Protein AF-A0A3N1A2J4-F1 (afdb_monomer)

pLDDT: mean 78.44, std 17.6, range [39.41, 95.12]

Foldseek 3Di:
DPPDDQQQKKFKAFPVRHTAWIWGFHDDDPQKTKTFIGGDPNVVVVVVLLVQLVVVVVVCVVHNPVCSNVVSQVVSVNTIWIAGSVGDTFPDKDWHDDPRMIMIGGDNDDDPPPDPPPPDPDDDPDDDDDDDDDDD

Solvent-accessible surface area (backbone atoms only — not comparable to full-atom values): 8233 Å² total; per-residue (Å²): 135,83,73,84,57,83,70,42,52,29,39,34,20,32,90,88,66,48,72,22,29,41,32,43,32,74,51,70,60,89,79,35,37,31,22,43,43,48,70,38,83,72,28,63,84,49,50,63,52,40,52,49,24,52,52,30,46,62,45,43,78,77,40,89,63,87,57,53,35,60,52,30,47,50,51,50,59,76,53,43,42,47,27,44,73,90,69,47,73,55,75,26,70,52,78,45,54,59,94,52,39,30,40,33,34,70,38,92,56,69,75,77,74,79,70,91,71,87,74,86,86,80,80,81,91,72,94,81,80,87,86,90,87,79,91,135

Structure (mmCIF, N/CA/C/O backbone):
data_AF-A0A3N1A2J4-F1
#
_entry.id   AF-A0A3N1A2J4-F1
#
loop_
_atom_site.group_PDB
_atom_site.id
_atom_site.type_symbol
_atom_site.label_atom_id
_atom_site.label_alt_id
_atom_site.label_comp_id
_atom_site.label_asym_id
_atom_site.label_entity_id
_atom_site.label_seq_id
_atom_site.pdbx_PDB_ins_code
_atom_site.Cartn_x
_atom_site.Cartn_y
_atom_site.Cartn_z
_atom_site.occupancy
_atom_site.B_iso_or_equiv
_atom_site.auth_seq_id
_atom_site.auth_comp_id
_atom_site.auth_asym_id
_atom_site.auth_atom_id
_atom_site.pdbx_PDB_model_num
ATOM 1 N N . MET A 1 1 ? 11.654 4.233 21.638 1.00 39.41 1 MET A N 1
ATOM 2 C CA . MET A 1 1 ? 11.732 3.063 20.743 1.00 39.41 1 MET A CA 1
ATOM 3 C C . MET A 1 1 ? 10.458 2.258 20.935 1.00 39.41 1 MET A C 1
ATOM 5 O O . MET A 1 1 ? 10.396 1.422 21.831 1.00 39.41 1 MET A O 1
ATOM 9 N N . GLY A 1 2 ? 9.394 2.625 20.217 1.00 44.62 2 GLY A N 1
ATOM 10 C CA . GLY A 1 2 ? 8.149 1.860 20.222 1.00 44.62 2 GLY A CA 1
ATOM 11 C C . GLY A 1 2 ? 8.398 0.574 19.452 1.00 44.62 2 GLY A C 1
ATOM 12 O O . GLY A 1 2 ? 8.665 0.628 18.259 1.00 44.62 2 GLY A O 1
ATOM 13 N N . GLY A 1 3 ? 8.421 -0.560 20.152 1.00 49.84 3 GLY A N 1
ATOM 14 C CA . GLY A 1 3 ? 8.538 -1.858 19.502 1.00 49.84 3 GLY A CA 1
ATOM 15 C C . GLY A 1 3 ? 7.354 -2.058 18.565 1.00 49.84 3 GLY A C 1
ATOM 16 O O . GLY A 1 3 ? 6.213 -1.803 18.957 1.00 49.84 3 GLY A O 1
ATOM 17 N N . ILE A 1 4 ? 7.647 -2.495 17.344 1.00 53.88 4 ILE A N 1
ATOM 18 C CA . ILE A 1 4 ? 6.671 -2.939 16.354 1.00 53.88 4 ILE A CA 1
ATOM 19 C C . ILE A 1 4 ? 5.734 -3.922 17.067 1.00 53.88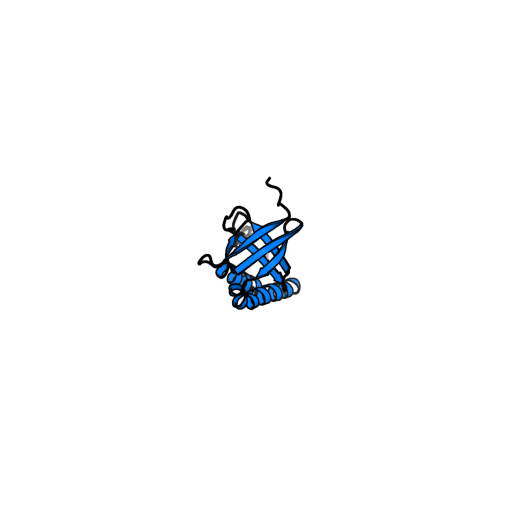 4 ILE A C 1
ATOM 21 O O . ILE A 1 4 ? 6.173 -4.969 17.552 1.00 53.88 4 ILE A O 1
ATOM 25 N N . LYS A 1 5 ? 4.465 -3.552 17.256 1.00 56.22 5 LYS A N 1
ATOM 26 C CA . LYS A 1 5 ? 3.504 -4.453 17.894 1.00 56.22 5 LYS A CA 1
ATOM 27 C C . LYS A 1 5 ? 3.085 -5.470 16.841 1.00 56.22 5 LYS A C 1
ATOM 29 O O . LYS A 1 5 ? 2.360 -5.123 15.919 1.00 56.22 5 LYS A O 1
ATOM 34 N N . PHE A 1 6 ? 3.532 -6.713 16.973 1.00 53.53 6 PHE A N 1
ATOM 35 C CA . PHE A 1 6 ? 2.976 -7.825 16.202 1.00 53.53 6 PHE A CA 1
ATOM 36 C C . PHE A 1 6 ? 1.443 -7.844 16.371 1.00 53.53 6 PHE A C 1
ATOM 38 O O . PHE A 1 6 ? 0.951 -7.728 17.498 1.00 53.53 6 PHE A O 1
ATOM 45 N N . GLY A 1 7 ? 0.698 -7.919 15.262 1.00 58.72 7 GLY A N 1
ATOM 46 C CA . GLY A 1 7 ? -0.758 -7.720 15.232 1.00 58.72 7 GLY A CA 1
ATOM 47 C C . GLY A 1 7 ? -1.226 -6.264 15.098 1.00 58.72 7 GLY A C 1
ATOM 48 O O . GLY A 1 7 ? -2.409 -5.992 15.290 1.00 58.72 7 GLY A O 1
ATOM 49 N N . ALA A 1 8 ? -0.328 -5.321 14.802 1.00 76.38 8 ALA A N 1
ATOM 50 C CA . ALA A 1 8 ? -0.709 -3.984 14.370 1.00 76.38 8 ALA A CA 1
ATOM 51 C C . ALA A 1 8 ? -1.260 -4.032 12.937 1.00 76.38 8 ALA A C 1
ATOM 53 O O . ALA A 1 8 ? -0.635 -4.608 12.045 1.00 76.38 8 ALA A O 1
ATOM 54 N N . SER A 1 9 ? -2.426 -3.427 12.734 1.00 85.94 9 SER A N 1
ATOM 55 C CA . SER A 1 9 ? -3.061 -3.305 11.424 1.00 85.94 9 SER A CA 1
ATOM 56 C C . SER A 1 9 ? -2.679 -1.960 10.824 1.00 85.94 9 SER A C 1
ATOM 58 O O . SER A 1 9 ? -2.879 -0.925 11.458 1.00 85.94 9 SER A O 1
ATOM 60 N N . TRP A 1 10 ? -2.115 -1.989 9.626 1.00 92.88 10 TRP A N 1
ATOM 61 C CA . TRP A 1 10 ? -1.886 -0.803 8.810 1.00 92.88 10 TRP A CA 1
ATOM 62 C C . TRP A 1 10 ? -3.009 -0.691 7.786 1.00 92.88 10 TRP A C 1
ATOM 64 O O . TRP A 1 10 ? -3.618 -1.699 7.424 1.00 92.88 10 TRP A O 1
ATOM 74 N N . SER A 1 11 ? -3.274 0.516 7.300 1.00 93.88 11 SER A N 1
ATOM 75 C CA . SER A 1 11 ? -4.329 0.733 6.308 1.00 93.88 11 SER A CA 1
ATOM 76 C C . SER A 1 11 ? -3.771 1.408 5.067 1.00 93.88 11 SER A C 1
ATOM 78 O O . SER A 1 11 ? -2.985 2.348 5.147 1.00 93.88 11 SER A O 1
ATOM 80 N N . LEU A 1 12 ? -4.196 0.920 3.909 1.00 94.12 12 LEU A N 1
ATOM 81 C CA . LEU A 1 12 ? -3.907 1.509 2.615 1.00 94.12 12 LEU A CA 1
ATOM 82 C C . LEU A 1 12 ? -5.138 2.284 2.160 1.00 94.12 12 LEU A C 1
ATOM 84 O O . LEU A 1 12 ? -6.212 1.699 2.005 1.00 94.12 12 LEU A O 1
ATOM 88 N N . CYS A 1 13 ? -4.983 3.580 1.929 1.00 94.81 13 CYS A N 1
ATOM 89 C CA . CYS A 1 13 ? -6.053 4.460 1.474 1.00 94.81 13 CYS A CA 1
ATOM 90 C C . CYS A 1 13 ? -5.694 5.097 0.131 1.00 94.81 13 CYS A C 1
ATOM 92 O O . CYS A 1 13 ? -4.521 5.163 -0.222 1.00 94.81 13 CYS A O 1
ATOM 94 N N . ASP A 1 14 ? -6.677 5.586 -0.620 1.00 93.00 14 ASP A N 1
ATOM 95 C CA . ASP A 1 14 ? -6.399 6.544 -1.694 1.00 93.00 14 ASP A CA 1
ATOM 96 C C . ASP A 1 14 ? -6.196 7.966 -1.129 1.00 93.00 14 ASP A C 1
ATOM 98 O O . ASP A 1 14 ? -6.321 8.214 0.076 1.00 93.00 14 ASP A O 1
ATOM 102 N N . HIS A 1 15 ? -5.889 8.924 -2.006 1.00 88.81 15 HIS A N 1
ATOM 103 C CA . HIS A 1 15 ? -5.726 10.331 -1.626 1.00 88.81 15 HIS A CA 1
ATOM 104 C C . HIS A 1 15 ? -7.033 11.024 -1.199 1.00 88.81 15 HIS A C 1
ATOM 106 O O . HIS A 1 15 ? -6.980 12.083 -0.571 1.00 88.81 15 HIS A O 1
ATOM 112 N N . ASP A 1 16 ? -8.190 10.435 -1.502 1.00 90.31 16 ASP A N 1
ATOM 113 C CA . ASP A 1 16 ? -9.508 10.883 -1.051 1.00 90.31 16 ASP A CA 1
ATOM 114 C C . ASP A 1 16 ? -9.890 10.273 0.320 1.00 90.31 16 ASP A C 1
ATOM 116 O O . ASP A 1 16 ? -10.909 10.645 0.911 1.00 90.31 16 ASP A O 1
ATOM 120 N N . GLY A 1 17 ? -9.059 9.374 0.865 1.00 89.56 17 GLY A N 1
ATOM 121 C CA . GLY A 1 17 ? -9.248 8.704 2.152 1.00 89.56 17 GLY A CA 1
ATOM 122 C C . GLY A 1 17 ? -10.107 7.435 2.095 1.00 89.56 17 GLY A C 1
ATOM 123 O O . GLY A 1 17 ? -10.574 6.966 3.135 1.00 89.56 17 GLY A O 1
ATOM 124 N N . VAL A 1 18 ? -10.350 6.874 0.909 1.00 93.44 18 VAL A N 1
ATOM 125 C CA . VAL A 1 18 ? -11.080 5.612 0.730 1.00 93.44 18 VAL A CA 1
ATOM 126 C C . VAL A 1 18 ? -10.173 4.438 1.075 1.00 93.44 18 VAL A C 1
ATOM 128 O O . VAL A 1 18 ? -9.079 4.316 0.534 1.00 93.44 18 VAL A O 1
ATOM 131 N N . LEU A 1 19 ? -10.652 3.534 1.933 1.00 94.56 19 LEU A N 1
ATOM 132 C CA . LEU A 1 19 ? -9.923 2.323 2.308 1.00 94.56 19 LEU A CA 1
ATOM 133 C C . LEU A 1 19 ? -9.808 1.351 1.123 1.00 94.56 19 LEU A C 1
ATOM 135 O O . LEU A 1 19 ? -10.797 0.786 0.644 1.00 94.56 19 LEU A O 1
ATOM 139 N N . LEU A 1 20 ? -8.574 1.117 0.698 1.00 95.12 20 LEU A N 1
ATOM 140 C CA . LEU A 1 20 ? -8.209 0.193 -0.367 1.00 95.12 20 LEU A CA 1
ATOM 141 C C . LEU A 1 20 ? -7.909 -1.195 0.193 1.00 95.12 20 LEU A C 1
ATOM 143 O O . LEU A 1 20 ? -8.390 -2.187 -0.345 1.00 95.12 20 LEU A O 1
ATOM 147 N N . ALA A 1 21 ? -7.137 -1.285 1.272 1.00 94.88 21 ALA A N 1
ATOM 148 C CA . ALA A 1 21 ? -6.787 -2.562 1.883 1.00 94.88 21 ALA A CA 1
ATOM 149 C C . ALA A 1 21 ? -6.357 -2.395 3.341 1.00 94.88 21 ALA A C 1
ATOM 151 O O . ALA A 1 21 ? -5.810 -1.359 3.712 1.00 94.88 21 ALA A O 1
ATOM 152 N N . ASP A 1 22 ? -6.540 -3.447 4.132 1.00 94.50 22 ASP A N 1
ATOM 153 C CA . ASP A 1 22 ? -5.895 -3.580 5.437 1.00 94.50 22 ASP A CA 1
ATOM 154 C C . ASP A 1 22 ? -4.655 -4.473 5.321 1.00 94.50 22 ASP A C 1
ATOM 156 O O . ASP A 1 22 ? -4.616 -5.418 4.534 1.00 94.50 22 ASP A O 1
ATOM 160 N N . LEU A 1 23 ? -3.631 -4.166 6.105 1.00 93.62 23 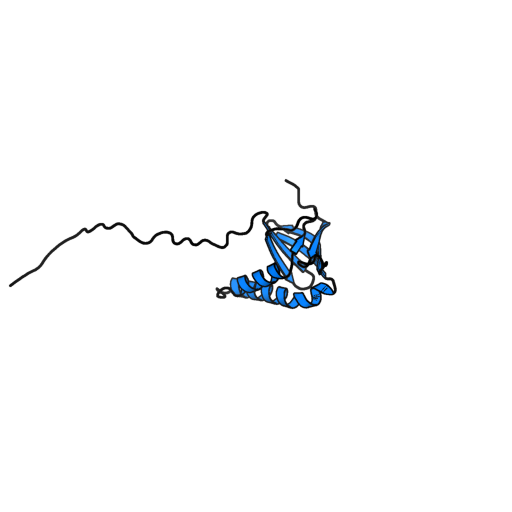LEU A N 1
ATOM 161 C CA . LEU A 1 23 ? -2.354 -4.866 6.158 1.00 93.62 23 LEU A CA 1
ATOM 162 C C . LEU A 1 23 ? -2.165 -5.390 7.584 1.00 93.62 23 LEU A C 1
ATOM 164 O O . LEU A 1 23 ? -1.796 -4.650 8.499 1.00 93.62 23 LEU A O 1
ATOM 168 N N . ASP A 1 24 ? -2.450 -6.672 7.788 1.00 92.56 24 ASP A N 1
ATOM 169 C CA . ASP A 1 24 ? -2.320 -7.322 9.091 1.00 92.56 24 ASP A CA 1
ATOM 170 C C . ASP A 1 24 ? -0.891 -7.844 9.276 1.00 92.56 24 ASP A C 1
ATOM 172 O O . ASP A 1 24 ? -0.538 -8.884 8.716 1.00 92.56 24 ASP A O 1
ATOM 176 N N . VAL A 1 25 ? -0.062 -7.125 10.046 1.00 90.88 25 VAL A N 1
ATOM 177 C CA . VAL A 1 25 ? 1.354 -7.478 10.257 1.00 90.88 25 VAL A CA 1
ATOM 178 C C . VAL A 1 25 ? 1.468 -8.846 10.927 1.00 90.88 25 VAL A C 1
ATOM 180 O O . VAL A 1 25 ? 1.070 -9.029 12.084 1.00 90.88 25 VAL A O 1
ATOM 183 N N . THR A 1 26 ? 2.053 -9.792 10.200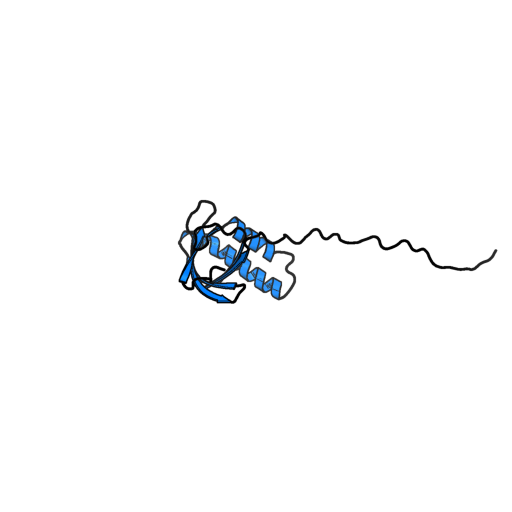 1.00 90.12 26 THR A N 1
ATOM 184 C CA . THR A 1 26 ? 2.296 -11.166 10.643 1.00 90.12 26 THR A CA 1
ATOM 185 C C . THR A 1 26 ? 3.717 -11.361 11.148 1.00 90.12 26 THR A C 1
ATOM 187 O O . THR A 1 26 ? 3.911 -12.110 12.103 1.00 90.12 26 THR A O 1
ATOM 190 N N . ASP A 1 27 ? 4.693 -10.689 10.532 1.00 87.44 27 ASP A N 1
ATOM 191 C CA . ASP A 1 27 ? 6.115 -10.817 10.858 1.00 87.44 27 ASP A CA 1
ATOM 192 C C . ASP A 1 27 ? 6.878 -9.511 10.556 1.00 87.44 27 ASP A C 1
ATOM 194 O O . ASP A 1 27 ? 6.325 -8.564 9.994 1.00 87.44 27 ASP A O 1
ATOM 198 N N . GLY A 1 28 ? 8.144 -9.425 10.956 1.00 86.94 28 GLY A N 1
ATOM 199 C CA . GLY A 1 28 ? 8.974 -8.248 10.732 1.00 86.94 28 GLY A CA 1
ATOM 200 C C . GLY A 1 28 ? 10.450 -8.558 10.935 1.00 86.94 28 GLY A C 1
ATOM 201 O O . GLY A 1 28 ? 10.867 -8.896 12.043 1.00 86.94 28 GLY A O 1
ATOM 202 N N . ASP A 1 29 ? 11.232 -8.376 9.874 1.00 85.56 29 ASP A N 1
ATOM 203 C CA . ASP A 1 29 ? 12.682 -8.556 9.845 1.00 85.56 29 ASP A CA 1
ATOM 204 C C . ASP A 1 29 ? 13.316 -7.250 9.365 1.00 85.56 29 ASP A C 1
ATOM 206 O O . ASP A 1 29 ? 13.317 -6.942 8.174 1.00 85.56 29 ASP A O 1
ATOM 210 N N . PHE A 1 30 ? 13.777 -6.428 10.314 1.00 75.12 30 PHE A N 1
ATOM 211 C CA . PHE A 1 30 ? 14.246 -5.069 10.036 1.00 75.12 30 PHE A CA 1
ATOM 212 C C . PHE A 1 30 ? 15.266 -5.054 8.876 1.00 75.12 30 PHE A C 1
ATOM 214 O O . PHE A 1 30 ? 16.289 -5.735 8.977 1.00 75.12 30 PHE A O 1
ATOM 221 N N . PRO A 1 31 ? 15.040 -4.257 7.808 1.00 83.50 31 PRO A N 1
ATOM 222 C CA . PRO A 1 31 ? 14.129 -3.102 7.726 1.00 83.50 31 PRO A CA 1
ATOM 223 C C . PRO A 1 31 ? 12.702 -3.386 7.214 1.00 83.50 31 PRO A C 1
ATOM 225 O O . PRO A 1 31 ? 11.944 -2.444 6.995 1.00 83.50 31 PRO A O 1
ATOM 228 N N . TRP A 1 32 ? 12.326 -4.645 7.010 1.00 88.62 32 TRP A N 1
ATOM 229 C CA . TRP A 1 32 ? 11.072 -5.046 6.374 1.00 88.62 32 TRP A CA 1
ATOM 230 C C . TRP A 1 32 ? 10.000 -5.491 7.375 1.00 88.62 32 TRP A C 1
ATOM 232 O O . TRP A 1 32 ? 10.284 -6.124 8.393 1.00 88.62 32 TRP A O 1
ATOM 242 N N . LEU A 1 33 ? 8.742 -5.199 7.052 1.00 91.25 33 LEU A N 1
ATOM 243 C CA . LEU A 1 33 ? 7.558 -5.806 7.656 1.00 91.25 33 LEU A CA 1
ATOM 244 C C . LEU A 1 33 ? 6.907 -6.754 6.673 1.00 91.25 33 LEU A C 1
ATOM 246 O O . LEU A 1 33 ? 6.904 -6.483 5.477 1.00 91.25 33 LEU A O 1
ATOM 250 N N . TYR A 1 34 ? 6.302 -7.810 7.201 1.00 91.38 34 TYR A N 1
ATOM 251 C CA . TYR A 1 34 ? 5.513 -8.765 6.440 1.00 91.38 34 TYR A CA 1
ATOM 252 C C . TYR A 1 34 ? 4.093 -8.791 6.996 1.00 91.38 34 TYR A C 1
ATOM 254 O O . TYR A 1 34 ? 3.883 -8.886 8.211 1.00 91.38 34 TYR A O 1
ATOM 262 N N . ALA A 1 35 ? 3.109 -8.723 6.111 1.00 93.44 35 ALA A N 1
ATOM 263 C CA . ALA A 1 35 ? 1.700 -8.749 6.458 1.00 93.44 35 ALA A CA 1
ATOM 264 C C . ALA A 1 35 ? 0.882 -9.564 5.467 1.00 93.44 35 ALA A C 1
ATOM 266 O O . ALA A 1 35 ? 1.252 -9.763 4.311 1.00 93.44 35 ALA A O 1
ATOM 267 N N . THR A 1 36 ? -0.301 -9.957 5.924 1.00 93.88 36 THR A N 1
ATOM 268 C CA . THR A 1 36 ? -1.371 -10.389 5.029 1.00 93.88 36 THR A CA 1
ATOM 269 C C . THR A 1 36 ? -2.152 -9.164 4.560 1.00 93.88 36 THR A C 1
ATOM 271 O O . THR A 1 36 ? -2.690 -8.415 5.378 1.00 93.88 36 THR A O 1
ATOM 274 N N . LEU A 1 37 ? -2.232 -8.974 3.245 1.00 93.62 37 LEU A N 1
ATOM 275 C CA . LEU A 1 37 ? -3.077 -7.975 2.607 1.00 93.62 37 LEU A CA 1
ATOM 276 C C . LEU A 1 37 ? -4.530 -8.455 2.610 1.00 93.62 37 LEU A C 1
ATOM 278 O O . LEU A 1 37 ? -4.854 -9.549 2.149 1.00 93.62 37 LEU A O 1
ATOM 282 N N . ARG A 1 38 ? -5.435 -7.598 3.070 1.00 93.75 38 ARG A N 1
ATOM 283 C CA . ARG A 1 38 ? -6.882 -7.778 2.966 1.00 93.75 38 ARG A CA 1
ATOM 284 C C . ARG A 1 38 ? -7.462 -6.692 2.065 1.00 93.75 38 ARG A C 1
ATOM 286 O O . ARG A 1 38 ? -7.838 -5.628 2.556 1.00 93.75 38 ARG A O 1
ATOM 293 N N . PRO A 1 39 ? -7.507 -6.929 0.741 1.00 93.94 39 PRO A N 1
ATOM 294 C CA . PRO A 1 39 ? -7.971 -5.931 -0.209 1.00 93.94 39 PRO A CA 1
ATOM 295 C C . PRO A 1 39 ? -9.491 -5.757 -0.150 1.00 93.94 39 PRO A C 1
ATOM 297 O O . PRO A 1 39 ? -10.246 -6.720 0.001 1.00 93.94 39 PRO A O 1
ATOM 300 N N . THR A 1 40 ? -9.946 -4.523 -0.339 1.00 94.00 40 THR A N 1
ATOM 301 C CA . THR A 1 40 ? -11.352 -4.195 -0.586 1.00 94.00 40 THR A CA 1
ATOM 302 C C . THR A 1 40 ? -11.648 -4.198 -2.091 1.00 94.00 40 THR A C 1
ATOM 304 O O . THR A 1 40 ? -10.757 -4.339 -2.933 1.00 94.00 40 THR A O 1
ATOM 307 N N . GLU A 1 41 ? -12.916 -4.009 -2.469 1.00 91.75 41 GLU A N 1
ATOM 308 C CA . GLU A 1 41 ? -13.306 -3.870 -3.881 1.00 91.75 41 GLU A CA 1
ATOM 309 C C . GLU A 1 41 ? -12.630 -2.667 -4.566 1.00 91.75 41 GLU A C 1
ATOM 311 O O . GLU A 1 41 ? -12.378 -2.709 -5.771 1.00 91.75 41 GLU A O 1
ATOM 316 N N . ALA A 1 42 ? -12.278 -1.624 -3.803 1.00 91.25 42 ALA A N 1
ATOM 317 C CA . ALA A 1 42 ? -11.610 -0.430 -4.318 1.00 91.25 42 ALA A CA 1
ATOM 318 C C . ALA A 1 42 ? -10.146 -0.685 -4.722 1.00 91.25 42 ALA A C 1
ATOM 320 O O . ALA A 1 42 ? -9.596 0.055 -5.534 1.00 91.25 42 ALA A O 1
ATOM 321 N N . PHE A 1 43 ? -9.526 -1.763 -4.229 1.00 91.62 43 PHE A N 1
ATOM 322 C CA . PHE A 1 43 ? -8.159 -2.144 -4.595 1.00 91.62 43 PHE A CA 1
ATOM 323 C C . PHE A 1 43 ? -8.063 -2.909 -5.919 1.00 91.62 43 PHE A C 1
ATOM 325 O O . PHE A 1 43 ? -7.007 -2.933 -6.550 1.00 91.62 43 PHE A O 1
ATOM 332 N N . ALA A 1 44 ? -9.155 -3.523 -6.386 1.00 90.00 44 ALA A N 1
ATOM 333 C CA . ALA A 1 44 ? -9.179 -4.284 -7.636 1.00 90.00 44 ALA A CA 1
ATOM 334 C C . ALA A 1 44 ? -8.554 -3.554 -8.851 1.00 90.00 44 ALA A C 1
ATOM 336 O O . ALA A 1 44 ? -7.754 -4.185 -9.547 1.00 90.00 44 ALA A O 1
ATOM 337 N N . PRO A 1 45 ? -8.843 -2.260 -9.118 1.00 90.62 45 PRO A N 1
ATOM 338 C CA . PRO A 1 45 ? -8.205 -1.523 -10.213 1.00 90.62 45 PRO A CA 1
ATOM 339 C C . PRO A 1 45 ? -6.714 -1.225 -9.995 1.00 90.62 45 PRO A C 1
ATOM 341 O O . PRO A 1 45 ? -6.017 -0.965 -10.972 1.00 90.62 45 PRO A O 1
ATOM 344 N N . LEU A 1 46 ? -6.220 -1.267 -8.754 1.00 89.94 46 LEU A N 1
ATOM 345 C CA . LEU A 1 46 ? -4.826 -0.971 -8.408 1.00 89.94 46 LEU A CA 1
ATOM 346 C C . LEU A 1 46 ? -3.929 -2.210 -8.437 1.00 89.94 46 LEU A C 1
ATOM 348 O O . LEU A 1 46 ? -2.727 -2.075 -8.650 1.00 89.94 46 LEU A O 1
ATOM 352 N N . ARG A 1 47 ? -4.495 -3.420 -8.308 1.00 88.62 47 ARG A N 1
ATOM 353 C CA . ARG A 1 47 ? -3.740 -4.688 -8.394 1.00 88.62 47 ARG A CA 1
ATOM 354 C C . ARG A 1 47 ? -2.745 -4.756 -9.564 1.00 88.62 47 ARG A C 1
ATOM 356 O O . ARG A 1 47 ? -1.624 -5.196 -9.328 1.00 88.62 47 ARG A O 1
ATOM 363 N N . PRO A 1 48 ? -3.091 -4.336 -10.799 1.00 90.25 48 PRO A N 1
ATOM 364 C CA . PRO A 1 48 ? -2.154 -4.385 -11.920 1.00 90.25 48 PRO A CA 1
ATOM 365 C C . PRO A 1 48 ? -0.946 -3.453 -11.764 1.00 90.25 48 PRO A C 1
ATOM 367 O O . PRO A 1 48 ? 0.094 -3.728 -12.348 1.00 90.25 48 PRO A O 1
ATOM 370 N N . ILE A 1 49 ? -1.075 -2.359 -11.006 1.00 90.31 49 ILE A N 1
ATOM 371 C CA . ILE A 1 49 ? 0.020 -1.408 -10.767 1.00 90.31 49 ILE A CA 1
ATOM 372 C C . ILE A 1 49 ? 1.051 -2.045 -9.830 1.00 90.31 49 ILE A C 1
ATOM 374 O O . ILE A 1 49 ? 2.240 -2.017 -10.128 1.00 90.31 49 ILE A O 1
ATOM 378 N N . PHE A 1 50 ? 0.594 -2.702 -8.760 1.00 90.56 50 PHE A N 1
ATOM 379 C CA . PHE A 1 50 ? 1.469 -3.453 -7.854 1.00 90.56 50 PHE A CA 1
ATOM 380 C C . PHE A 1 50 ? 2.143 -4.649 -8.542 1.00 90.56 50 PHE A C 1
ATOM 382 O O . PHE A 1 50 ? 3.335 -4.863 -8.371 1.00 90.56 50 PHE A O 1
ATOM 389 N N . ASP A 1 51 ? 1.415 -5.395 -9.378 1.00 90.12 51 ASP A N 1
ATOM 390 C CA . ASP A 1 51 ? 2.000 -6.495 -10.162 1.00 90.12 51 ASP A CA 1
ATOM 391 C C . ASP A 1 51 ? 3.054 -5.995 -11.170 1.00 90.12 51 ASP A C 1
ATOM 393 O O . ASP A 1 51 ? 4.054 -6.673 -11.407 1.00 90.12 51 ASP A O 1
ATOM 397 N N . ALA A 1 52 ? 2.869 -4.800 -11.742 1.00 89.06 52 ALA A N 1
ATOM 398 C CA . ALA A 1 52 ? 3.863 -4.179 -12.614 1.00 89.06 52 ALA A CA 1
ATOM 399 C C . ALA A 1 52 ? 5.114 -3.723 -11.844 1.00 89.06 52 ALA A C 1
ATOM 401 O O . ALA A 1 52 ? 6.223 -3.949 -12.325 1.00 89.06 52 ALA A O 1
ATOM 402 N N . GLU A 1 53 ? 4.942 -3.124 -10.661 1.00 91.06 53 GLU A N 1
ATOM 403 C CA . GLU A 1 53 ? 6.041 -2.731 -9.768 1.00 91.06 53 GLU A CA 1
ATOM 404 C C . GLU A 1 53 ? 6.883 -3.944 -9.357 1.00 91.06 53 GLU A C 1
ATOM 406 O O . GLU A 1 53 ? 8.093 -3.947 -9.586 1.00 91.06 53 GLU A O 1
ATOM 411 N N . LEU A 1 54 ? 6.237 -5.018 -8.894 1.00 89.31 54 LEU A N 1
ATOM 412 C CA . LEU A 1 54 ? 6.913 -6.248 -8.484 1.00 89.31 54 LEU A CA 1
ATOM 413 C C . LEU A 1 54 ? 7.697 -6.890 -9.638 1.00 89.31 54 LEU A C 1
ATOM 415 O O . LEU A 1 54 ? 8.827 -7.342 -9.462 1.00 89.31 54 LEU A O 1
ATOM 419 N N . ARG A 1 55 ? 7.127 -6.912 -10.850 1.00 87.31 55 ARG A N 1
ATOM 420 C CA . ARG A 1 55 ? 7.845 -7.421 -12.031 1.00 87.31 55 ARG A CA 1
ATOM 421 C C . ARG A 1 55 ? 9.036 -6.551 -12.399 1.00 87.31 55 ARG A C 1
ATOM 423 O O . ARG A 1 55 ? 10.074 -7.097 -12.754 1.00 87.31 55 ARG A O 1
ATOM 430 N N . ALA A 1 56 ? 8.893 -5.228 -12.344 1.00 86.31 56 ALA A N 1
ATOM 431 C CA . ALA A 1 56 ? 9.992 -4.317 -12.640 1.00 86.31 56 ALA A CA 1
ATOM 432 C C . ALA A 1 56 ? 11.135 -4.483 -11.626 1.00 86.31 56 ALA A C 1
ATOM 434 O O . ALA A 1 56 ? 12.295 -4.508 -12.024 1.00 86.31 56 ALA A O 1
ATOM 435 N N . MET A 1 57 ? 10.812 -4.700 -10.347 1.00 83.75 57 MET A N 1
ATOM 436 C CA . MET A 1 57 ? 11.799 -4.990 -9.302 1.00 83.75 57 MET A CA 1
ATOM 437 C C . MET A 1 57 ? 12.618 -6.241 -9.644 1.00 83.75 57 MET A C 1
ATOM 439 O O . MET A 1 57 ? 13.844 -6.190 -9.658 1.00 83.75 57 MET A O 1
ATOM 443 N N . GLN A 1 58 ? 11.943 -7.340 -10.000 1.00 83.12 58 GLN A N 1
ATOM 444 C CA . GLN A 1 58 ? 12.607 -8.597 -10.369 1.00 83.12 58 GLN A CA 1
ATOM 445 C C . GLN A 1 58 ? 13.520 -8.447 -11.595 1.00 83.12 58 GLN A C 1
ATOM 447 O O . GLN A 1 58 ? 14.527 -9.142 -11.704 1.00 83.12 58 GLN A O 1
ATOM 452 N N . VAL A 1 59 ? 13.176 -7.552 -12.528 1.00 79.25 59 VAL A N 1
ATOM 453 C CA . VAL A 1 59 ? 14.018 -7.247 -13.693 1.00 79.25 59 VAL A CA 1
ATOM 454 C C . VAL A 1 59 ? 15.238 -6.420 -13.286 1.00 79.25 59 VAL A C 1
ATOM 456 O O . VAL A 1 59 ? 16.338 -6.746 -13.725 1.00 79.25 59 VAL A O 1
ATOM 459 N N . VAL A 1 60 ? 15.072 -5.410 -12.422 1.00 76.31 60 VAL A N 1
ATOM 460 C CA . VAL A 1 60 ? 16.179 -4.583 -11.902 1.00 76.31 60 VAL A CA 1
ATOM 461 C C . VAL A 1 60 ? 17.220 -5.419 -11.159 1.00 76.31 60 VAL A C 1
ATOM 463 O O . VAL A 1 60 ? 18.417 -5.173 -11.307 1.00 76.31 60 VAL A O 1
ATOM 466 N N . GLU A 1 61 ? 16.785 -6.417 -10.386 1.00 73.69 61 GLU A N 1
ATOM 467 C CA . GLU A 1 61 ? 17.696 -7.333 -9.690 1.00 73.69 61 GLU A CA 1
ATOM 468 C C . GLU A 1 61 ? 18.573 -8.157 -10.655 1.00 73.69 61 GLU A C 1
ATOM 470 O O . GLU A 1 61 ? 19.694 -8.524 -10.297 1.00 73.69 61 GLU A O 1
ATOM 475 N N . ASP A 1 62 ? 18.098 -8.423 -11.877 1.00 74.00 62 ASP A N 1
ATOM 476 C CA . ASP A 1 62 ? 18.834 -9.172 -12.907 1.00 74.00 62 ASP A CA 1
ATOM 477 C C . ASP A 1 62 ? 19.696 -8.253 -13.798 1.00 74.00 62 ASP A C 1
ATOM 479 O O . ASP A 1 62 ? 20.817 -8.612 -14.172 1.00 74.00 62 ASP A O 1
ATOM 483 N N . ALA A 1 63 ? 19.205 -7.051 -14.125 1.00 70.75 63 ALA A N 1
ATOM 484 C CA . ALA A 1 63 ? 19.891 -6.078 -14.975 1.00 70.75 63 ALA A CA 1
ATOM 485 C C . ALA A 1 63 ? 19.354 -4.642 -14.789 1.00 70.75 63 ALA A C 1
ATOM 487 O O . ALA A 1 63 ? 18.178 -4.453 -14.498 1.00 70.75 63 ALA A O 1
ATOM 488 N N . PRO A 1 64 ? 20.163 -3.595 -15.047 1.00 69.94 64 PRO A N 1
ATOM 489 C CA . PRO A 1 64 ? 19.686 -2.213 -14.988 1.00 69.94 64 PRO A CA 1
ATOM 490 C C . PRO A 1 64 ? 18.549 -1.967 -15.996 1.00 69.94 64 PRO A C 1
ATOM 492 O O . PRO A 1 64 ? 18.744 -2.051 -17.208 1.00 69.94 64 PRO A O 1
ATOM 495 N N . ASP A 1 65 ? 17.370 -1.617 -15.484 1.00 68.94 65 ASP A N 1
ATOM 496 C CA . ASP A 1 65 ? 16.110 -1.529 -16.242 1.00 68.94 65 ASP A CA 1
ATOM 497 C C . ASP A 1 65 ? 15.825 -0.122 -16.824 1.00 68.94 65 ASP A C 1
ATOM 499 O O . ASP A 1 65 ? 14.761 0.160 -17.371 1.00 68.94 65 ASP A O 1
ATOM 503 N N . GLY A 1 66 ? 16.777 0.815 -16.720 1.00 74.06 66 GLY A N 1
ATOM 504 C CA . GLY A 1 66 ? 16.607 2.179 -17.251 1.00 74.06 66 GLY A CA 1
ATOM 505 C C . GLY A 1 66 ? 15.466 2.970 -16.585 1.00 74.06 66 GLY A C 1
ATOM 506 O O . GLY A 1 66 ? 14.839 3.834 -17.217 1.00 74.06 66 GLY A O 1
ATOM 507 N N . GLY A 1 67 ? 15.177 2.649 -15.322 1.00 80.25 67 GLY A N 1
ATOM 508 C CA . GLY A 1 67 ? 14.227 3.353 -14.468 1.00 80.25 67 GLY A CA 1
ATOM 509 C C . GLY A 1 67 ? 12.757 2.983 -14.665 1.00 80.25 67 GLY A C 1
ATOM 510 O O . GLY A 1 67 ? 11.887 3.827 -14.431 1.00 80.25 67 GLY A O 1
ATOM 511 N N . ALA A 1 68 ? 12.411 1.793 -15.178 1.00 81.69 68 ALA A N 1
ATOM 512 C CA . ALA A 1 68 ? 10.998 1.392 -15.199 1.00 81.69 68 ALA A CA 1
ATOM 513 C C . ALA A 1 68 ? 10.495 0.995 -13.802 1.00 81.69 68 ALA A C 1
ATOM 515 O O . ALA A 1 68 ? 9.334 1.282 -13.498 1.00 81.69 68 ALA A O 1
ATOM 516 N N . TRP A 1 69 ? 11.362 0.468 -12.929 1.00 84.62 69 TRP A N 1
ATOM 517 C CA . TRP A 1 69 ? 11.030 0.269 -11.517 1.00 84.62 69 TRP A CA 1
ATOM 518 C C . TRP A 1 69 ? 10.726 1.588 -10.800 1.00 84.62 69 TRP A C 1
ATOM 520 O O . TRP A 1 69 ? 9.635 1.707 -10.245 1.00 84.62 69 TRP A O 1
ATOM 530 N N . GLU A 1 70 ? 11.577 2.621 -10.904 1.00 85.44 70 GLU A N 1
ATOM 531 C CA . GLU A 1 70 ? 11.263 3.929 -10.301 1.00 85.44 70 GLU A CA 1
ATOM 532 C C . GLU A 1 70 ? 9.925 4.493 -10.803 1.00 85.44 70 GLU A C 1
ATOM 534 O O . GLU A 1 70 ? 9.138 5.030 -10.025 1.00 85.44 70 GLU A O 1
ATOM 539 N N . ARG A 1 71 ? 9.611 4.343 -12.098 1.00 87.19 71 ARG A N 1
ATOM 540 C CA . ARG A 1 71 ? 8.320 4.793 -12.649 1.00 87.19 71 ARG A CA 1
ATOM 541 C C . ARG A 1 71 ? 7.137 4.022 -12.068 1.00 87.19 71 ARG A C 1
ATOM 543 O O . ARG A 1 71 ? 6.121 4.642 -11.757 1.00 87.19 71 ARG A O 1
ATOM 550 N N . ALA A 1 72 ? 7.247 2.701 -11.943 1.00 87.50 72 ALA A N 1
ATOM 551 C CA . ALA A 1 72 ? 6.197 1.873 -11.357 1.00 87.50 72 ALA A CA 1
ATOM 552 C C . ALA A 1 72 ? 6.009 2.192 -9.865 1.00 87.50 72 ALA A C 1
ATOM 554 O O . ALA A 1 72 ? 4.879 2.374 -9.411 1.00 87.50 72 ALA A O 1
ATOM 555 N N . TYR A 1 73 ? 7.107 2.376 -9.133 1.00 86.38 73 TYR A N 1
ATOM 556 C CA . TYR A 1 73 ? 7.097 2.826 -7.745 1.00 86.38 73 TYR A CA 1
ATOM 557 C C . TYR A 1 73 ? 6.378 4.174 -7.592 1.00 86.38 73 TYR A C 1
ATOM 559 O O . TYR A 1 73 ? 5.433 4.285 -6.811 1.00 86.38 73 TYR A O 1
ATOM 567 N N . GLN A 1 74 ? 6.729 5.179 -8.400 1.00 87.88 74 GLN A N 1
ATOM 568 C CA . GLN A 1 74 ? 6.068 6.490 -8.384 1.00 87.88 74 GLN A CA 1
ATOM 569 C C . GLN A 1 74 ? 4.564 6.397 -8.692 1.00 87.88 74 GLN A C 1
ATOM 571 O O . GLN A 1 74 ? 3.765 7.122 -8.101 1.00 87.88 74 GLN A O 1
ATOM 576 N N . GLN A 1 75 ? 4.145 5.480 -9.571 1.00 90.06 75 GLN A N 1
ATOM 577 C CA . GLN A 1 75 ? 2.723 5.236 -9.835 1.00 90.06 75 GLN A CA 1
ATOM 578 C C . GLN A 1 75 ? 1.988 4.662 -8.623 1.00 90.06 75 GLN A C 1
ATOM 580 O O . GLN A 1 75 ? 0.864 5.084 -8.354 1.00 90.06 75 GLN A O 1
ATOM 585 N N . VAL A 1 76 ? 2.609 3.738 -7.884 1.00 90.69 76 VAL A N 1
ATOM 586 C CA . VAL A 1 76 ? 2.054 3.238 -6.619 1.00 90.69 76 VAL A CA 1
ATOM 587 C C . VAL A 1 76 ? 1.914 4.395 -5.630 1.00 90.69 76 VAL A C 1
ATOM 589 O O . VAL A 1 76 ? 0.815 4.626 -5.127 1.00 90.69 76 VAL A O 1
ATOM 592 N N . ARG A 1 77 ? 2.977 5.182 -5.416 1.00 89.31 77 ARG A N 1
ATOM 593 C CA . ARG A 1 77 ? 2.959 6.316 -4.471 1.00 89.31 77 ARG A CA 1
ATOM 594 C C . ARG A 1 77 ? 1.922 7.384 -4.812 1.00 89.31 77 ARG A C 1
ATOM 596 O O . ARG A 1 77 ? 1.355 7.987 -3.912 1.00 89.31 77 ARG A O 1
ATOM 603 N N . ALA A 1 78 ? 1.688 7.632 -6.098 1.00 89.38 78 ALA A N 1
ATOM 604 C CA . ALA A 1 78 ? 0.700 8.605 -6.558 1.00 89.38 78 ALA A CA 1
ATOM 605 C C . ALA A 1 78 ? -0.749 8.095 -6.466 1.00 89.38 78 ALA A C 1
ATOM 607 O O . ALA A 1 78 ? -1.686 8.871 -6.654 1.00 89.38 78 ALA A O 1
ATOM 608 N N . ALA A 1 79 ? -0.941 6.791 -6.256 1.00 90.50 79 ALA A N 1
ATOM 609 C CA . ALA A 1 79 ? -2.257 6.176 -6.171 1.00 90.50 79 ALA A CA 1
ATOM 610 C C . ALA A 1 79 ? -2.703 5.927 -4.727 1.00 90.50 79 ALA A C 1
ATOM 612 O O . ALA A 1 79 ? -3.908 5.894 -4.469 1.00 90.50 79 ALA A O 1
ATOM 613 N N . VAL A 1 80 ? -1.761 5.718 -3.802 1.00 93.31 80 VAL A N 1
ATOM 614 C CA . VAL A 1 80 ? -2.066 5.240 -2.450 1.00 93.31 80 VAL A CA 1
ATOM 615 C C . VAL A 1 80 ? -1.298 5.990 -1.368 1.00 93.31 80 VAL A C 1
ATOM 617 O O . VAL A 1 80 ? -0.162 6.420 -1.542 1.00 93.31 80 VAL A O 1
ATOM 620 N N . VAL A 1 81 ? -1.920 6.063 -0.200 1.00 93.75 81 VAL A N 1
ATOM 621 C CA . VAL A 1 81 ? -1.364 6.581 1.043 1.00 93.75 81 VAL A CA 1
ATOM 622 C C . VAL A 1 81 ? -1.346 5.440 2.052 1.00 93.75 81 VAL A C 1
ATOM 624 O O . VAL A 1 81 ? -2.374 4.8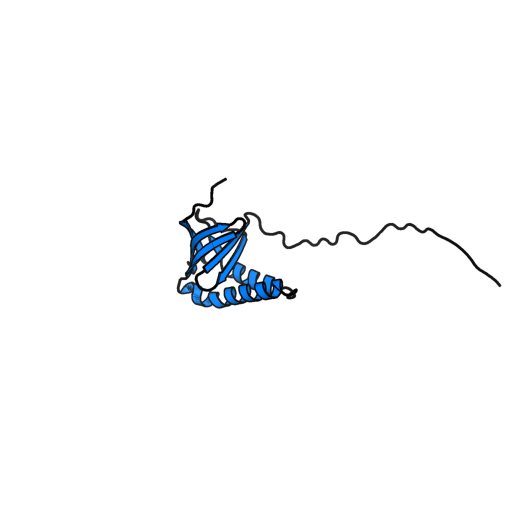12 2.312 1.00 93.75 81 VAL A O 1
ATOM 627 N N . LEU A 1 82 ? -0.177 5.170 2.627 1.00 94.00 82 LEU A N 1
ATOM 628 C CA . LEU A 1 82 ? -0.027 4.200 3.704 1.00 94.00 82 LEU A CA 1
ATOM 629 C C . LEU A 1 82 ? -0.249 4.893 5.052 1.00 94.00 82 LEU A C 1
ATOM 631 O O . LEU A 1 82 ? 0.379 5.912 5.335 1.00 94.00 82 LEU A O 1
ATOM 635 N N . ILE A 1 83 ? -1.136 4.340 5.873 1.00 92.19 83 ILE A N 1
ATOM 636 C CA . ILE A 1 83 ? -1.464 4.839 7.208 1.00 92.19 83 ILE A CA 1
ATOM 637 C C . ILE A 1 83 ? -0.903 3.875 8.251 1.00 92.19 83 ILE A C 1
ATOM 639 O O . ILE A 1 83 ? -1.165 2.668 8.200 1.00 92.19 83 ILE A O 1
ATOM 643 N N . ASP A 1 84 ? -0.131 4.417 9.189 1.00 89.62 84 ASP A N 1
ATOM 644 C CA . ASP A 1 84 ? 0.441 3.661 10.294 1.00 89.62 84 ASP A CA 1
ATOM 645 C C . ASP A 1 84 ? -0.626 3.266 11.347 1.00 89.62 84 ASP A C 1
ATOM 647 O O . ASP A 1 84 ? -1.755 3.767 11.332 1.00 89.62 84 ASP A O 1
ATOM 651 N N . PRO A 1 85 ? -0.300 2.370 12.296 1.00 87.38 85 PRO A N 1
ATOM 652 C CA . PRO A 1 85 ? -1.237 1.919 13.328 1.00 87.38 85 PRO A CA 1
ATOM 653 C C . PRO A 1 85 ? -1.667 3.012 14.317 1.00 87.38 85 PRO A C 1
ATOM 655 O O . PRO A 1 85 ? -2.638 2.825 15.054 1.00 87.38 85 PRO A O 1
ATOM 658 N N . ASP A 1 86 ? -0.930 4.121 14.379 1.00 85.75 86 ASP A N 1
ATOM 659 C CA . ASP A 1 86 ? -1.246 5.302 15.181 1.00 85.75 86 ASP A CA 1
ATOM 660 C C . ASP A 1 86 ? -2.152 6.289 14.403 1.00 85.75 86 ASP A C 1
ATOM 662 O O . ASP A 1 86 ? -2.685 7.239 14.983 1.00 85.75 86 ASP A O 1
ATOM 666 N N . GLY A 1 87 ? -2.408 6.017 13.117 1.00 86.00 87 GLY A N 1
ATOM 667 C CA . GLY A 1 87 ? -3.288 6.770 12.229 1.00 86.00 87 GLY A CA 1
ATOM 668 C C . GLY A 1 87 ? -2.591 7.879 11.438 1.00 86.00 87 GLY A C 1
ATOM 669 O O . GLY A 1 87 ? -3.282 8.724 10.862 1.00 86.00 87 GLY A O 1
ATOM 670 N N . ALA A 1 88 ? -1.258 7.923 11.416 1.00 88.75 88 ALA A N 1
ATOM 671 C CA . ALA A 1 88 ? -0.502 8.917 10.663 1.00 88.75 88 ALA A CA 1
ATOM 672 C C . ALA A 1 88 ? -0.190 8.434 9.240 1.00 88.75 88 ALA A C 1
ATOM 674 O O . ALA A 1 88 ? 0.099 7.261 9.006 1.00 88.75 88 ALA A O 1
ATOM 675 N N . ALA A 1 89 ? -0.243 9.358 8.277 1.00 89.94 89 ALA A N 1
ATOM 676 C CA . ALA A 1 89 ? 0.187 9.079 6.914 1.00 89.94 89 ALA A CA 1
ATOM 677 C C . ALA A 1 89 ? 1.709 8.972 6.868 1.00 89.94 89 ALA A C 1
ATOM 679 O O . ALA A 1 89 ? 2.418 9.890 7.283 1.00 89.94 89 ALA A O 1
ATOM 680 N N . VAL A 1 90 ? 2.192 7.854 6.344 1.00 88.81 90 VAL A N 1
ATOM 681 C CA . VAL A 1 90 ? 3.615 7.586 6.218 1.00 88.81 90 VAL A CA 1
ATOM 682 C C . VAL A 1 90 ? 4.174 8.417 5.064 1.00 88.81 90 VAL A C 1
ATOM 684 O O . VAL A 1 90 ? 3.698 8.276 3.932 1.00 88.81 90 VAL A O 1
ATOM 687 N N . PRO A 1 91 ? 5.164 9.290 5.329 1.00 85.50 91 PRO A N 1
ATOM 688 C CA . PRO A 1 91 ? 5.692 10.200 4.321 1.00 85.50 91 PRO A CA 1
ATOM 689 C C . PRO A 1 91 ? 6.386 9.428 3.213 1.00 85.50 91 PRO A C 1
ATOM 691 O O . PRO A 1 91 ? 6.297 9.831 2.051 1.00 85.50 91 PRO A O 1
ATOM 694 N N . GLU A 1 92 ? 7.005 8.292 3.549 1.00 83.94 92 GLU A N 1
ATOM 695 C CA . GLU A 1 92 ? 7.573 7.402 2.565 1.00 83.94 92 GLU A CA 1
ATOM 696 C C . GLU A 1 92 ? 7.605 5.925 2.921 1.00 83.94 92 GLU A C 1
ATOM 698 O O . GLU A 1 92 ? 7.942 5.513 4.027 1.00 83.94 92 GLU A O 1
ATOM 703 N N . PHE A 1 93 ? 7.254 5.115 1.926 1.00 90.19 93 PHE A N 1
ATOM 704 C CA . PHE A 1 93 ? 7.211 3.674 2.027 1.00 90.19 93 PHE A CA 1
ATOM 705 C C . PHE A 1 93 ? 7.499 3.040 0.674 1.00 90.19 93 PHE A C 1
ATOM 707 O O . PHE A 1 93 ? 7.087 3.556 -0.363 1.00 90.19 93 PHE A O 1
ATOM 714 N N . LEU A 1 94 ? 8.145 1.881 0.720 1.00 89.81 94 LEU A N 1
ATOM 715 C CA . LEU A 1 94 ? 8.282 0.967 -0.400 1.00 89.81 94 LEU A CA 1
ATOM 716 C C . LEU A 1 94 ? 7.468 -0.281 -0.077 1.00 89.81 94 LEU A C 1
ATOM 718 O O . LEU A 1 94 ? 7.857 -1.038 0.811 1.00 89.81 94 LEU A O 1
ATOM 722 N N . LEU A 1 95 ? 6.332 -0.443 -0.758 1.00 91.88 95 LEU A N 1
ATOM 723 C CA . LEU A 1 95 ? 5.361 -1.513 -0.536 1.00 91.88 95 LEU A CA 1
ATOM 724 C C . LEU A 1 95 ? 5.294 -2.427 -1.751 1.00 91.88 95 LEU A C 1
ATOM 726 O O . LEU A 1 95 ? 4.951 -1.981 -2.843 1.00 91.88 95 LEU A O 1
ATOM 730 N N . HIS A 1 96 ? 5.510 -3.710 -1.502 1.00 92.06 96 HIS A N 1
ATOM 731 C CA . HIS A 1 96 ? 5.361 -4.776 -2.474 1.00 92.06 96 HIS A CA 1
ATOM 732 C C . HIS A 1 96 ? 4.172 -5.656 -2.101 1.00 92.06 96 HIS A C 1
ATOM 734 O O . HIS A 1 96 ? 3.896 -5.893 -0.920 1.00 92.06 96 HIS A O 1
ATOM 740 N N . VAL A 1 97 ? 3.466 -6.139 -3.122 1.00 91.88 97 VAL A N 1
ATOM 741 C CA . VAL A 1 97 ? 2.289 -6.995 -2.967 1.00 91.88 97 VAL A CA 1
ATOM 742 C C . VAL A 1 97 ? 2.379 -8.157 -3.946 1.00 91.88 97 VAL A C 1
ATOM 744 O O . VAL A 1 97 ? 2.409 -7.950 -5.159 1.00 91.88 97 VAL A O 1
ATOM 747 N N . GLU A 1 98 ? 2.321 -9.379 -3.424 1.00 90.44 98 GLU A N 1
ATOM 748 C CA . GLU A 1 98 ? 2.196 -10.607 -4.203 1.00 90.44 98 GLU A CA 1
ATOM 749 C C . GLU A 1 98 ? 0.947 -11.371 -3.753 1.00 9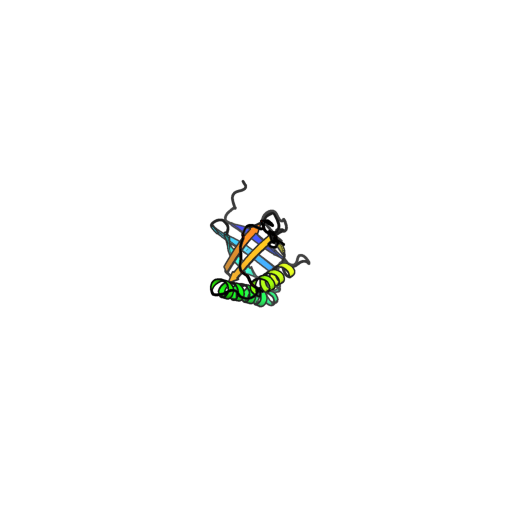0.44 98 GLU A C 1
ATOM 751 O O . GLU A 1 98 ? 0.892 -11.973 -2.685 1.00 90.44 98 GLU A O 1
ATOM 756 N N . GLY A 1 99 ? -0.105 -11.333 -4.574 1.00 89.75 99 GLY A N 1
ATOM 757 C CA . GLY A 1 99 ? -1.375 -11.968 -4.219 1.00 89.75 99 GLY A CA 1
ATOM 758 C C . GLY A 1 99 ? -2.020 -11.315 -2.993 1.00 89.75 99 GLY A C 1
ATOM 759 O O . GLY A 1 99 ? -2.520 -10.196 -3.102 1.00 89.75 99 GLY A O 1
ATOM 760 N N . ASP A 1 100 ? -2.036 -12.043 -1.875 1.00 91.75 100 ASP A N 1
ATOM 761 C CA . ASP A 1 100 ? -2.555 -11.604 -0.570 1.00 91.75 100 ASP A CA 1
ATOM 762 C C . ASP A 1 100 ? -1.423 -11.400 0.460 1.00 91.75 100 ASP A C 1
ATOM 764 O O . ASP A 1 100 ? -1.678 -11.176 1.642 1.00 91.75 100 ASP A O 1
ATOM 768 N N . GLU A 1 101 ? -0.165 -11.487 0.031 1.00 92.94 101 GLU A N 1
ATOM 769 C CA . GLU A 1 101 ? 1.015 -11.233 0.854 1.00 92.94 101 GLU A CA 1
ATOM 770 C C . GLU A 1 101 ? 1.568 -9.847 0.524 1.00 92.94 101 GLU A C 1
ATOM 772 O O . GLU A 1 101 ? 1.617 -9.434 -0.637 1.00 92.94 101 GLU A O 1
ATOM 777 N N . ALA A 1 102 ? 1.964 -9.109 1.556 1.00 93.69 102 ALA A N 1
ATOM 778 C CA . ALA A 1 102 ? 2.537 -7.784 1.409 1.00 93.69 102 ALA A CA 1
ATOM 779 C C . ALA A 1 102 ? 3.760 -7.632 2.304 1.00 93.69 102 ALA A C 1
ATOM 781 O O . ALA A 1 102 ? 3.760 -8.065 3.458 1.00 93.69 102 ALA A O 1
ATOM 782 N N . TRP A 1 103 ? 4.785 -6.969 1.785 1.00 93.56 103 TRP A N 1
ATOM 783 C CA . TRP A 1 103 ? 5.938 -6.574 2.573 1.00 93.56 103 TRP A CA 1
ATOM 784 C C . TRP A 1 103 ? 6.353 -5.161 2.222 1.00 93.56 103 TRP A C 1
ATOM 786 O O . TRP A 1 103 ? 6.291 -4.736 1.068 1.00 93.56 103 TRP A O 1
ATOM 796 N N . TRP A 1 104 ? 6.741 -4.404 3.238 1.00 92.69 104 TRP A N 1
ATOM 797 C CA . TRP A 1 104 ? 7.166 -3.031 3.034 1.00 92.69 104 TRP A CA 1
ATOM 798 C C . TRP A 1 104 ? 8.224 -2.617 4.027 1.00 92.69 104 TRP A C 1
ATOM 800 O O . TRP A 1 104 ? 8.357 -3.172 5.118 1.00 92.69 104 TRP A O 1
ATOM 810 N N . ARG A 1 105 ? 8.953 -1.586 3.631 1.00 90.38 105 ARG A N 1
ATOM 811 C CA . ARG A 1 105 ? 9.758 -0.767 4.528 1.00 90.38 105 ARG A CA 1
ATOM 812 C C . ARG A 1 105 ? 9.257 0.665 4.443 1.00 90.38 105 ARG A C 1
ATOM 814 O O . ARG A 1 105 ? 8.716 1.073 3.415 1.00 90.38 105 ARG A O 1
ATOM 821 N N . TRP A 1 106 ? 9.438 1.427 5.509 1.00 87.56 106 TRP A N 1
ATOM 822 C CA . TRP A 1 106 ? 9.058 2.832 5.549 1.00 87.56 106 TRP A CA 1
ATOM 823 C C . TRP A 1 106 ? 10.165 3.676 6.163 1.00 87.56 106 TRP A C 1
ATOM 825 O O . TRP A 1 106 ? 10.999 3.166 6.914 1.00 87.56 106 TRP A O 1
ATOM 835 N N . SER A 1 107 ? 10.150 4.956 5.822 1.00 79.62 107 SER A N 1
ATOM 836 C CA . SER A 1 107 ? 11.033 5.977 6.364 1.00 79.62 107 SER A CA 1
ATOM 837 C C . SER A 1 107 ? 10.191 7.148 6.874 1.00 79.62 107 SER A C 1
ATOM 839 O O . SER A 1 107 ? 9.137 7.461 6.316 1.00 79.62 107 SER A O 1
ATOM 841 N N . ASP A 1 108 ? 10.626 7.752 7.982 1.00 68.69 108 ASP A N 1
ATOM 842 C CA . ASP A 1 108 ? 10.014 8.968 8.551 1.00 68.69 108 ASP A CA 1
ATOM 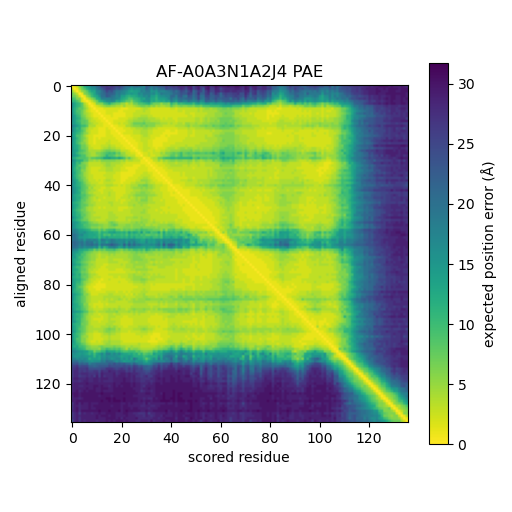843 C C . ASP A 1 108 ? 10.463 10.229 7.786 1.00 68.69 108 ASP A C 1
ATOM 845 O O . ASP A 1 108 ? 9.780 11.250 7.785 1.00 68.69 108 ASP A O 1
ATOM 849 N N . GLU A 1 109 ? 11.584 10.129 7.072 1.00 66.31 109 GLU A N 1
ATOM 850 C CA . GLU A 1 109 ? 12.092 11.128 6.130 1.00 66.31 109 GLU A CA 1
ATOM 851 C C . GLU A 1 109 ? 11.926 10.598 4.697 1.00 66.31 109 GLU A C 1
ATOM 853 O O . GLU A 1 109 ? 12.074 9.390 4.497 1.00 66.31 109 GLU A O 1
ATOM 858 N N . PRO A 1 110 ? 11.609 11.451 3.705 1.00 65.06 110 PRO A N 1
ATOM 859 C CA . PRO A 1 110 ? 11.638 11.037 2.305 1.00 65.06 110 PRO A CA 1
ATOM 860 C C . PRO A 1 110 ? 13.051 10.571 1.923 1.00 65.06 110 PRO A C 1
ATOM 862 O O . PRO A 1 110 ? 14.033 11.123 2.414 1.00 65.06 110 PRO A O 1
ATOM 865 N N . PHE A 1 111 ? 13.151 9.569 1.057 1.00 59.97 111 PHE A N 1
ATOM 866 C CA . PHE A 1 111 ? 14.383 9.041 0.515 1.00 59.97 111 PHE A CA 1
ATOM 867 C C . PHE A 1 111 ? 14.957 10.205 -0.262 1.00 59.97 111 PHE A C 1
ATOM 869 O O . PHE A 1 111 ? 14.245 10.853 -1.038 1.00 59.97 111 PHE A O 1
ATOM 876 N N . ASP A 1 112 ? 16.228 10.492 -0.016 1.00 59.25 112 ASP A N 1
ATOM 877 C CA . ASP A 1 112 ? 16.971 11.381 -0.881 1.00 59.25 112 ASP A CA 1
ATOM 878 C C . ASP A 1 112 ? 16.789 10.849 -2.312 1.00 59.25 112 ASP A C 1
ATOM 880 O O . ASP A 1 112 ? 17.194 9.729 -2.625 1.00 59.25 112 ASP A O 1
ATOM 884 N N . GLU A 1 113 ? 16.072 11.599 -3.156 1.00 55.12 113 GLU A N 1
ATOM 885 C CA . GLU A 1 113 ? 16.142 11.418 -4.603 1.00 55.12 113 GLU A CA 1
ATOM 886 C C . GLU A 1 113 ? 17.626 11.591 -4.924 1.00 55.12 113 GLU A C 1
ATOM 888 O O . GLU A 1 113 ? 18.136 12.702 -4.770 1.00 55.12 113 GLU A O 1
ATOM 893 N N . ASP A 1 114 ? 18.318 10.479 -5.205 1.00 50.56 114 ASP A N 1
ATOM 894 C CA . ASP A 1 114 ? 19.774 10.417 -5.335 1.00 50.56 114 ASP A CA 1
ATOM 895 C C . ASP A 1 114 ? 20.324 11.660 -6.039 1.00 50.56 114 ASP A C 1
ATOM 897 O O . ASP A 1 114 ? 19.844 12.082 -7.096 1.00 50.56 114 ASP A O 1
ATOM 901 N N . GLY A 1 115 ? 21.301 12.261 -5.365 1.00 46.03 115 GL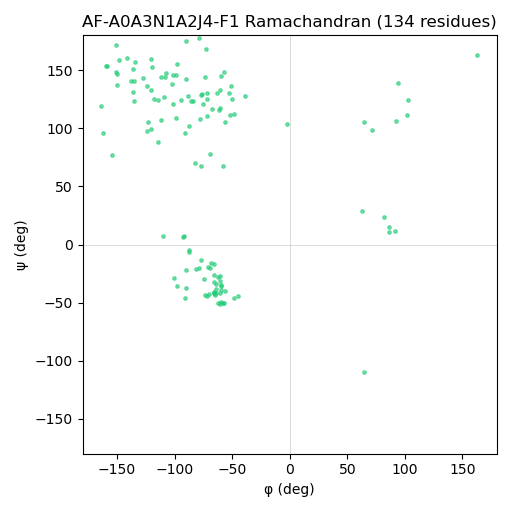Y A N 1
ATOM 902 C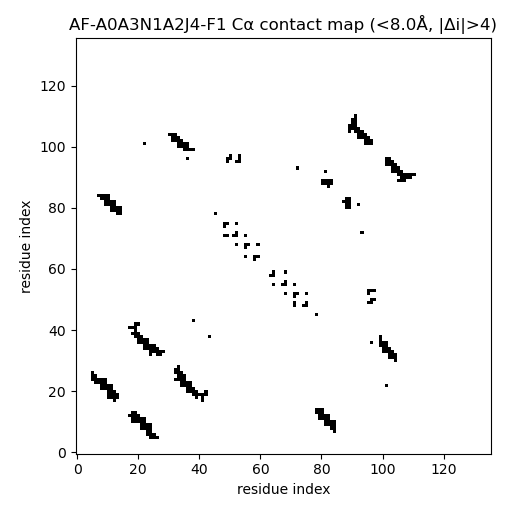 CA . GLY A 1 115 ? 21.765 13.607 -5.602 1.00 46.03 115 GLY A CA 1
ATOM 903 C C . GLY A 1 115 ? 22.237 13.874 -7.024 1.00 46.03 115 GLY A C 1
ATOM 904 O O . GLY A 1 115 ? 22.886 13.055 -7.674 1.00 46.03 115 GLY A O 1
ATOM 905 N N . ASP A 1 116 ? 22.025 15.122 -7.437 1.00 39.91 116 ASP A N 1
ATOM 906 C CA . ASP A 1 116 ? 22.971 15.862 -8.268 1.00 39.91 116 ASP A CA 1
ATOM 907 C C . ASP A 1 116 ? 24.334 15.938 -7.533 1.00 39.91 116 ASP A C 1
ATOM 909 O O . ASP A 1 116 ? 24.770 16.995 -7.077 1.00 39.91 116 ASP A O 1
ATOM 913 N N . GLU A 1 117 ? 25.011 14.801 -7.370 1.00 49.62 117 GLU A N 1
ATOM 914 C CA . GLU A 1 117 ? 26.450 14.734 -7.139 1.00 49.62 117 GLU A CA 1
ATOM 915 C C . GLU A 1 117 ? 27.142 14.841 -8.505 1.00 49.62 117 GLU A C 1
ATOM 917 O O . GLU A 1 117 ? 27.743 13.894 -9.005 1.00 49.62 117 GLU A O 1
ATOM 922 N N . ASP A 1 118 ? 27.087 16.028 -9.113 1.00 40.88 118 ASP A N 1
ATOM 923 C CA . ASP A 1 118 ? 28.186 16.477 -9.971 1.00 40.88 118 ASP A CA 1
ATOM 924 C C . ASP A 1 118 ? 29.322 16.954 -9.042 1.00 40.88 118 ASP A C 1
ATOM 926 O O . ASP A 1 118 ? 29.614 18.148 -8.925 1.00 40.88 118 ASP A O 1
ATOM 930 N N . GLU A 1 119 ? 29.927 16.009 -8.314 1.00 52.69 119 GLU A N 1
ATOM 931 C CA . GLU A 1 119 ? 31.216 16.208 -7.656 1.00 52.69 119 GLU A CA 1
ATOM 932 C C . GLU A 1 119 ? 32.328 15.933 -8.687 1.00 52.69 119 GLU A C 1
ATOM 934 O O . GLU A 1 119 ? 32.405 14.868 -9.297 1.00 52.69 119 GLU A O 1
ATOM 939 N N . ASP A 1 120 ? 33.180 16.944 -8.860 1.00 49.69 120 ASP A N 1
ATOM 940 C CA . ASP A 1 120 ? 34.543 16.895 -9.391 1.00 49.69 120 ASP A CA 1
ATOM 941 C C . ASP A 1 120 ? 34.782 16.626 -10.886 1.00 49.69 120 ASP A C 1
ATOM 943 O O . ASP A 1 120 ? 34.960 15.510 -11.374 1.00 49.69 120 ASP A O 1
ATOM 947 N N . GLY A 1 121 ? 35.003 17.736 -11.593 1.00 52.72 121 GLY A N 1
ATOM 948 C CA . GLY A 1 121 ? 35.748 17.771 -12.842 1.00 52.72 121 GLY A CA 1
ATOM 949 C C . GLY A 1 121 ? 36.364 19.145 -13.086 1.00 52.72 121 GLY A C 1
ATOM 950 O O . GLY A 1 121 ? 35.833 19.911 -13.878 1.00 52.72 121 GLY A O 1
ATOM 951 N N . ASP A 1 122 ? 37.458 19.470 -12.396 1.00 47.53 122 ASP A N 1
ATOM 952 C CA . ASP A 1 122 ? 38.665 19.957 -13.081 1.00 47.53 122 ASP A CA 1
ATOM 953 C C . ASP A 1 122 ? 39.864 19.822 -12.131 1.00 47.53 122 ASP A C 1
ATOM 955 O O . ASP A 1 122 ? 40.116 20.643 -11.245 1.00 47.53 122 ASP A O 1
ATOM 959 N N . GLU A 1 123 ? 40.553 18.700 -12.322 1.00 56.19 123 GLU A N 1
ATOM 960 C CA . GLU A 1 123 ? 41.851 18.368 -11.759 1.00 56.19 123 GLU A CA 1
ATOM 961 C C . GLU A 1 123 ? 42.871 19.491 -12.001 1.00 56.19 123 GLU A C 1
ATOM 963 O O . GLU A 1 123 ? 43.005 20.055 -13.087 1.00 56.19 123 GLU A O 1
ATOM 968 N N . ASP A 1 124 ? 43.615 19.766 -10.939 1.00 48.47 124 ASP A N 1
ATOM 969 C CA . ASP A 1 124 ? 44.945 20.355 -10.872 1.00 48.47 124 ASP A CA 1
ATOM 970 C C . ASP A 1 124 ? 45.641 20.663 -12.214 1.00 48.47 124 ASP A C 1
ATOM 972 O O . ASP A 1 124 ? 46.264 19.820 -12.864 1.00 48.47 124 ASP A O 1
ATOM 976 N N . GLY A 1 125 ? 45.658 21.947 -12.575 1.00 49.25 125 GLY A N 1
ATOM 977 C CA . GLY A 1 125 ? 46.576 22.481 -13.575 1.00 49.25 125 GLY A CA 1
ATOM 978 C C . GLY A 1 125 ? 48.029 22.488 -13.081 1.00 49.25 125 GLY A C 1
ATOM 979 O O . GLY A 1 125 ? 48.558 23.548 -12.747 1.00 49.25 125 GLY A O 1
ATOM 980 N N . GLU A 1 126 ? 48.702 21.336 -13.096 1.00 52.94 126 GLU A N 1
ATOM 981 C CA . GLU A 1 126 ? 50.169 21.242 -13.072 1.00 52.94 126 GLU A CA 1
ATOM 982 C C . GLU A 1 126 ? 50.728 21.027 -14.495 1.00 52.94 126 GLU A C 1
ATOM 984 O O . GLU A 1 126 ? 50.620 19.934 -15.049 1.00 52.94 126 GLU A O 1
ATOM 989 N N . PRO A 1 127 ? 51.402 22.014 -15.120 1.00 51.25 127 PRO A N 1
ATOM 990 C CA . PRO A 1 127 ? 52.221 21.758 -16.299 1.00 51.25 127 PRO A CA 1
ATOM 991 C C . PRO A 1 127 ? 53.672 21.440 -15.902 1.00 51.25 127 PRO A C 1
ATOM 993 O O . PRO A 1 127 ? 54.510 22.333 -15.771 1.00 51.25 127 PRO A O 1
ATOM 996 N N . VAL A 1 128 ? 54.006 20.153 -15.799 1.00 49.25 128 VAL A N 1
ATOM 997 C CA . VAL A 1 128 ? 55.389 19.632 -15.856 1.00 49.25 128 VAL A CA 1
ATOM 998 C C . VAL A 1 128 ? 55.355 18.388 -16.755 1.00 49.25 128 VAL A C 1
ATOM 1000 O O . VAL A 1 128 ? 54.481 17.554 -16.605 1.00 49.25 128 VAL A O 1
ATOM 1003 N N . SER A 1 129 ? 56.179 18.126 -17.765 1.00 44.84 129 SER A N 1
ATOM 1004 C CA . SER A 1 129 ? 57.506 18.549 -18.212 1.00 44.84 129 SER A CA 1
ATOM 1005 C C . SER A 1 129 ? 57.509 18.416 -19.753 1.00 44.84 129 SER A C 1
ATOM 1007 O O . SER A 1 129 ? 56.794 17.592 -20.304 1.00 44.84 129 SER A O 1
ATOM 1009 N N . GLY A 1 130 ? 58.223 19.219 -20.537 1.00 43.25 130 GLY A N 1
ATOM 1010 C CA . GLY A 1 130 ? 59.654 19.024 -20.756 1.00 43.25 130 GLY A CA 1
ATOM 1011 C C . GLY A 1 130 ? 59.966 18.361 -22.113 1.00 43.25 130 GLY A C 1
ATOM 1012 O O . GLY A 1 130 ? 59.798 17.164 -22.283 1.00 43.25 130 GLY A O 1
ATOM 1013 N N . ASN A 1 131 ? 60.580 19.163 -22.991 1.00 44.34 131 ASN A N 1
ATOM 1014 C CA . ASN A 1 131 ? 61.778 18.829 -23.778 1.00 44.34 131 ASN A CA 1
ATOM 1015 C C . ASN A 1 131 ? 61.677 18.219 -25.214 1.00 44.34 131 ASN A C 1
ATOM 1017 O O . ASN A 1 131 ? 61.558 17.016 -25.403 1.00 44.34 131 ASN A O 1
ATOM 1021 N N . GLN A 1 132 ? 61.987 19.095 -26.190 1.00 48.09 132 GLN A N 1
ATOM 1022 C CA . GLN A 1 132 ? 63.116 19.015 -27.154 1.00 48.09 132 GLN A CA 1
ATOM 1023 C C . GLN A 1 132 ? 62.967 18.393 -28.565 1.00 48.09 132 GLN A C 1
ATOM 1025 O O . GLN A 1 132 ? 62.510 17.272 -28.753 1.00 48.09 132 GLN A O 1
ATOM 1030 N N . THR A 1 133 ? 63.625 19.114 -29.500 1.00 46.84 133 THR A N 1
ATOM 1031 C CA . THR A 1 133 ? 64.166 18.762 -30.843 1.00 46.84 133 THR A CA 1
ATOM 1032 C C . THR A 1 133 ? 63.295 19.261 -32.002 1.00 46.84 133 THR A C 1
ATOM 1034 O O . THR A 1 133 ? 62.126 18.926 -32.057 1.00 46.84 133 THR A O 1
ATOM 1037 N N . GLY A 1 134 ? 63.746 20.039 -32.990 1.00 46.12 134 GLY A N 1
ATOM 1038 C CA . GLY A 1 134 ? 65.057 20.552 -33.388 1.00 46.12 134 GLY A CA 1
ATOM 1039 C C . GLY A 1 134 ? 64.973 21.038 -34.853 1.00 46.12 134 GLY A C 1
ATOM 1040 O O . GLY A 1 134 ? 64.053 20.651 -35.562 1.00 46.12 134 GLY A O 1
ATOM 1041 N N . ASP A 1 135 ? 65.956 21.843 -35.270 1.00 45.31 135 ASP A N 1
ATOM 1042 C CA . ASP A 1 135 ? 66.423 22.043 -36.660 1.00 45.31 135 ASP A CA 1
ATOM 1043 C C . ASP A 1 135 ? 65.462 22.681 -37.696 1.00 45.31 135 ASP A C 1
ATOM 1045 O O . ASP A 1 135 ? 64.586 22.014 -38.244 1.00 45.31 135 ASP A O 1
ATOM 1049 N N . ARG A 1 136 ? 65.687 23.956 -38.060 1.00 49.06 136 ARG A N 1
ATOM 1050 C CA . ARG A 1 136 ? 66.448 24.339 -39.273 1.00 49.06 136 ARG A CA 1
ATOM 1051 C C . ARG A 1 136 ? 66.629 25.855 -39.407 1.00 49.06 136 ARG A C 1
ATOM 1053 O O . ARG A 1 136 ? 65.682 26.596 -39.068 1.00 49.06 136 ARG A O 1
#

Sequence (136 aa):
MGGIKFGASWSLCDHDGVLLADLDVTDGDFPWLYATLRPTEAFAPLRPIFDAELRAMQVVEDAPDGGAWERAYQQVRAAVVLIDPDGAAVPEFLLHVEGDEAWWRWSDEPFDEDGDEDEDGDEDGEPVSGNQTGDR

Secondary structure (DSSP, 8-state):
-----TTPEEEEE-TT--EEEEEEEEEEETTEEEEEEEE-GGGTTTHHHHHHHHHHHHHHHHS--TTHHHHHHHHHHHH-EEE-TTSPBPSEEEEEEETTEEEEEEESS---------------------------

Mean pred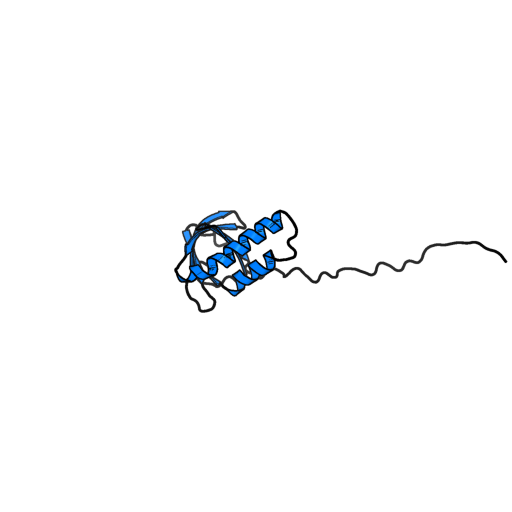icted aligned error: 11.9 Å

Radius of gyration: 23.74 Å; Cα contacts (8 Å, |Δi|>4): 187; chains: 1; bounding box: 80×36×60 Å

Nearest PDB structures (foldseek):
  7uwz-assembly1_A  TM=6.436E-01  e=4.273E-01  synthetic construct
  1s4i-assembly6_C  TM=6.216E-01  e=1.588E+00  Bacillus subtilis
  1xtl-assembly4_B  TM=5.981E-01  e=3.251E+00  Bacillus subtilis
  1xtm-assembly1_B  TM=6.069E-01  e=3.251E+00  Bacillus subtilis